Protein AF-A0A1I2NJA7-F1 (afdb_monomer_lite)

Organism: NCBI:txid1529

Secondary structure (DSSP, 8-state):
-EEEEETTEEEEE----SS---HHHHHHHHHHHGGG---EEEE--S-TTSS-----HHHHHHHHHHHHS------HHHHHHHHHHHHHHHHHHHHHHHHHHHHHHHHHHHHHHHHHHHHT--

Radius of gyration: 34.79 Å; chains: 1; bounding box: 50×64×88 Å

Foldseek 3Di:
DDWDDDPQKTWDFDDDDPDDDDPVRVVVCCVPPVVVTDTDIDRPDDDPPPPDPPPDVVVVVVVCCVVPVPPPPDPPVVVVVVVVVVVVVVVVVVVVVVVVVVVVVVVVVVVVVVVVVVVVDD

InterPro domains:
  IPR016787 Uncharacterised conserved protein UCP021328 [PF11208] (2-122)
  IPR016787 Uncharacterised conserved protein UCP021328 [PIRSF021328] (2-122)

Structure (mmCIF, N/CA/C/O backbone):
data_AF-A0A1I2NJA7-F1
#
_entry.id   AF-A0A1I2NJA7-F1
#
loop_
_atom_site.group_PDB
_atom_site.id
_atom_site.type_symbol
_atom_site.label_atom_id
_atom_site.label_alt_id
_atom_site.label_comp_id
_atom_site.label_asym_id
_atom_site.label_entity_id
_atom_site.label_seq_id
_atom_site.pdbx_PDB_ins_code
_atom_site.Cartn_x
_atom_site.Cartn_y
_atom_site.Cartn_z
_atom_site.occupancy
_atom_site.B_iso_or_equiv
_atom_site.auth_seq_id
_atom_site.auth_comp_id
_atom_site.auth_asym_id
_atom_site.auth_atom_id
_atom_site.pdbx_PDB_model_num
ATOM 1 N N . MET A 1 1 ? 17.391 22.016 -24.000 1.00 78.75 1 MET A N 1
ATOM 2 C CA . MET A 1 1 ? 18.113 20.743 -24.220 1.00 78.75 1 MET A CA 1
ATOM 3 C C . MET A 1 1 ? 19.081 20.989 -25.356 1.00 78.75 1 MET A C 1
ATOM 5 O O . MET A 1 1 ? 18.682 21.671 -26.289 1.00 78.75 1 MET A O 1
ATOM 9 N N . PHE A 1 2 ? 20.317 20.514 -25.250 1.00 84.44 2 PHE A N 1
ATOM 10 C CA . PHE A 1 2 ? 21.312 20.608 -26.319 1.00 84.44 2 PHE A CA 1
ATOM 11 C C . PHE A 1 2 ? 21.625 19.205 -26.823 1.00 84.44 2 PHE A C 1
ATOM 13 O O . PHE A 1 2 ? 21.781 18.287 -26.013 1.00 84.44 2 PHE A O 1
ATOM 20 N N . GLU A 1 3 ? 21.694 19.061 -28.140 1.00 83.00 3 GLU A N 1
ATOM 21 C CA . GLU A 1 3 ? 21.924 17.798 -28.836 1.00 83.00 3 GLU A CA 1
ATOM 22 C C . GLU A 1 3 ? 23.096 17.980 -29.793 1.00 83.00 3 GLU A C 1
ATOM 24 O O . GLU A 1 3 ? 23.184 18.995 -30.484 1.00 83.00 3 GLU A O 1
ATOM 29 N N . GLU A 1 4 ? 23.995 17.005 -29.817 1.00 82.88 4 GLU A N 1
ATOM 30 C CA . GLU A 1 4 ? 25.169 17.009 -30.680 1.00 82.88 4 GLU A CA 1
ATOM 31 C C . GLU A 1 4 ? 25.284 15.661 -31.402 1.00 82.88 4 GLU A C 1
ATOM 33 O O . GLU A 1 4 ? 25.125 14.582 -30.818 1.00 82.88 4 GLU A O 1
ATOM 38 N N . HIS A 1 5 ? 25.533 15.750 -32.709 1.00 81.88 5 HIS A N 1
ATOM 39 C CA . HIS A 1 5 ? 25.661 14.616 -33.614 1.00 81.88 5 HIS A CA 1
ATOM 40 C C . HIS A 1 5 ? 27.055 14.628 -34.235 1.00 81.88 5 HIS A C 1
ATOM 42 O O . HIS A 1 5 ? 27.322 15.400 -35.156 1.00 81.88 5 HIS A O 1
ATOM 48 N N . GLU A 1 6 ? 27.930 13.742 -33.766 1.00 76.38 6 GLU A N 1
ATOM 49 C CA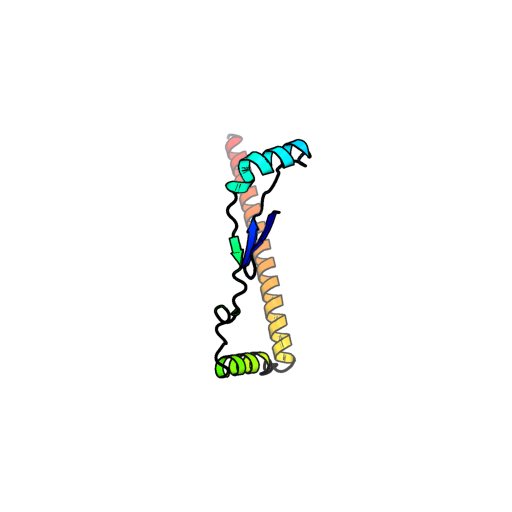 . GLU A 1 6 ? 29.272 13.579 -34.322 1.00 76.38 6 GLU A CA 1
ATOM 50 C C . GLU A 1 6 ? 29.378 12.197 -34.990 1.00 76.38 6 GLU A C 1
ATOM 52 O O . GLU A 1 6 ? 29.730 11.174 -34.401 1.00 76.38 6 GLU A O 1
ATOM 57 N N . GLY A 1 7 ? 28.979 12.125 -36.262 1.00 77.69 7 GLY A N 1
ATOM 58 C CA . GLY A 1 7 ? 28.975 10.872 -37.022 1.00 77.69 7 GLY A CA 1
ATOM 59 C C . GLY A 1 7 ? 27.990 9.829 -36.471 1.00 77.69 7 GLY A C 1
ATOM 60 O O . GLY A 1 7 ? 26.802 9.884 -36.776 1.00 77.69 7 GLY A O 1
ATOM 61 N N . LYS A 1 8 ? 28.490 8.836 -35.715 1.00 69.19 8 LYS A N 1
ATOM 62 C CA . LYS A 1 8 ? 27.693 7.742 -35.106 1.00 69.19 8 LYS A CA 1
ATOM 63 C C . LYS A 1 8 ? 27.446 7.919 -33.604 1.00 69.19 8 LYS A C 1
ATOM 65 O O . LYS A 1 8 ? 26.730 7.106 -33.018 1.00 69.19 8 LYS A O 1
ATOM 70 N N . SER A 1 9 ? 28.055 8.916 -32.967 1.00 72.75 9 SER A N 1
ATOM 71 C CA . SER A 1 9 ? 27.780 9.239 -31.569 1.00 72.75 9 SER A CA 1
ATOM 72 C C . SER A 1 9 ? 26.637 10.249 -31.494 1.00 72.75 9 SER A C 1
ATOM 74 O O . SER A 1 9 ? 26.564 11.207 -32.265 1.00 72.75 9 SER A O 1
ATOM 76 N N . TYR A 1 10 ? 25.720 10.005 -30.560 1.00 81.69 10 TYR A N 1
ATOM 77 C CA . TYR A 1 10 ? 24.675 10.951 -30.198 1.00 81.69 10 TYR A CA 1
ATOM 78 C C . TYR A 1 10 ? 24.873 11.341 -28.743 1.00 81.69 10 TYR A C 1
ATOM 80 O O . TYR A 1 10 ? 24.916 10.471 -27.865 1.00 81.69 10 TYR A O 1
ATOM 88 N N . SER A 1 11 ? 25.025 12.636 -28.490 1.00 83.94 11 SER A N 1
ATOM 89 C CA . SER A 1 11 ? 25.271 13.159 -27.155 1.00 83.94 11 SER A CA 1
ATOM 90 C C . SER A 1 11 ? 24.233 14.220 -26.795 1.00 83.94 11 SER A C 1
ATOM 92 O O . SER A 1 11 ? 23.771 14.998 -27.630 1.00 83.94 11 SER A O 1
ATOM 94 N N . VAL A 1 12 ? 23.803 14.203 -25.531 1.00 85.06 12 VAL A N 1
ATOM 95 C CA . VAL A 1 12 ? 22.755 15.101 -25.035 1.00 85.06 12 VAL A CA 1
ATOM 96 C C . VAL A 1 12 ? 23.216 15.774 -23.753 1.00 85.06 12 VAL A C 1
ATOM 98 O O . VAL A 1 12 ? 23.837 15.154 -22.886 1.00 85.06 12 VAL A O 1
ATOM 101 N N . SER A 1 13 ? 22.862 17.051 -23.613 1.00 85.19 13 SER A N 1
ATOM 102 C CA . SER A 1 13 ? 23.027 17.815 -22.382 1.00 85.19 13 SER A CA 1
ATOM 103 C C . SER A 1 13 ? 21.723 18.510 -21.985 1.00 85.19 13 SER A C 1
ATOM 105 O O . SER A 1 13 ? 21.112 19.261 -22.757 1.00 85.19 13 SER A O 1
ATOM 107 N N . LYS A 1 14 ? 21.272 18.255 -20.750 1.00 87.38 14 LYS A N 1
ATOM 108 C CA . LYS A 1 14 ? 20.096 18.913 -20.171 1.00 87.38 14 LYS A CA 1
ATOM 109 C C . LYS A 1 14 ? 20.516 20.146 -19.388 1.00 87.38 14 LYS A C 1
ATOM 111 O O . LYS A 1 14 ? 21.180 20.043 -18.363 1.00 87.38 14 LYS A O 1
ATOM 116 N N . VAL A 1 15 ? 20.022 21.294 -19.834 1.00 85.62 15 VAL A N 1
ATOM 117 C CA . VAL A 1 15 ? 20.111 22.569 -19.121 1.00 85.62 15 VAL A CA 1
ATOM 118 C C . VAL A 1 15 ? 18.696 22.993 -18.758 1.00 85.62 15 VAL A C 1
ATOM 120 O O . VAL A 1 15 ? 17.825 23.059 -19.626 1.00 85.62 15 VAL A O 1
ATOM 123 N N . THR A 1 16 ? 18.461 23.232 -17.472 1.00 86.75 16 THR A N 1
ATOM 124 C CA . THR A 1 16 ? 17.193 23.747 -16.950 1.00 86.75 16 THR A CA 1
ATOM 125 C C . THR A 1 16 ? 17.359 25.218 -16.604 1.00 86.75 16 THR A C 1
ATOM 127 O O . THR A 1 16 ? 18.128 25.547 -15.701 1.00 86.75 16 THR A O 1
ATOM 130 N N . PHE A 1 17 ? 16.631 26.083 -17.304 1.00 84.12 17 PHE A N 1
ATOM 131 C CA . PHE A 1 17 ? 16.444 27.472 -16.895 1.00 84.12 17 PHE A CA 1
ATOM 132 C C . PHE A 1 17 ? 15.326 27.521 -15.843 1.00 84.12 17 PHE A C 1
ATOM 134 O O . PHE A 1 17 ? 14.391 26.723 -15.905 1.00 84.12 17 PHE A O 1
ATOM 141 N N . GLY A 1 18 ? 15.481 28.361 -14.817 1.00 84.38 18 GLY A N 1
ATOM 142 C CA . GLY A 1 18 ? 14.543 28.421 -13.690 1.00 84.38 18 GLY A CA 1
ATOM 143 C C . GLY A 1 18 ? 13.222 29.096 -14.060 1.00 84.38 18 GLY A C 1
ATOM 144 O O . GLY A 1 18 ? 12.167 28.475 -13.980 1.00 84.38 18 GLY A O 1
ATOM 145 N N . ALA A 1 19 ? 13.294 30.362 -14.467 1.00 85.69 19 ALA A N 1
ATOM 146 C CA . ALA A 1 19 ? 12.195 31.075 -15.114 1.00 85.69 19 ALA A CA 1
ATOM 147 C C . ALA A 1 19 ? 12.302 30.923 -16.640 1.00 85.69 19 ALA A C 1
ATOM 149 O O . ALA A 1 19 ? 13.321 30.437 -17.137 1.00 85.69 19 ALA A O 1
ATOM 150 N N . GLU A 1 20 ? 11.263 31.332 -17.371 1.00 88.81 20 GLU A N 1
ATOM 151 C CA . GLU A 1 20 ? 11.314 31.419 -18.833 1.00 88.81 20 GLU A CA 1
ATOM 152 C C . GLU A 1 20 ? 12.463 32.362 -19.241 1.00 88.81 20 GLU A C 1
ATOM 154 O O . GLU A 1 20 ? 12.420 33.545 -18.891 1.00 88.81 20 GLU A O 1
ATOM 159 N N . PRO A 1 21 ? 13.529 31.841 -19.878 1.00 88.75 21 PRO A N 1
ATOM 160 C CA . PRO A 1 21 ? 14.708 32.635 -20.187 1.00 88.75 21 PRO A CA 1
ATOM 161 C C . PRO A 1 21 ? 14.416 33.586 -21.345 1.00 88.75 21 PRO A C 1
ATOM 163 O O . PRO A 1 21 ? 13.706 33.232 -22.287 1.00 88.75 21 PRO A O 1
ATOM 166 N N . LYS A 1 22 ? 15.010 34.777 -21.307 1.00 91.00 22 LYS A N 1
ATOM 167 C CA . LYS A 1 22 ? 15.002 35.691 -22.456 1.00 91.00 22 LYS A CA 1
ATOM 168 C C . LYS A 1 22 ? 16.016 35.247 -23.508 1.00 91.00 22 LYS A C 1
ATOM 170 O O . LYS A 1 22 ? 17.037 34.645 -23.178 1.00 91.00 22 LYS A O 1
ATOM 175 N N . ASP A 1 23 ? 15.793 35.639 -24.759 1.00 90.56 23 ASP A N 1
ATOM 176 C CA . ASP A 1 23 ? 16.703 35.328 -25.872 1.00 90.56 23 ASP A CA 1
ATOM 177 C C . ASP A 1 23 ? 18.143 35.809 -25.616 1.00 90.56 23 ASP A C 1
ATOM 179 O O . ASP A 1 23 ? 19.102 35.104 -25.928 1.00 90.56 23 ASP A O 1
ATOM 183 N N . GLU A 1 24 ? 18.305 36.969 -24.973 1.00 90.81 24 GLU A N 1
ATOM 184 C CA . GLU A 1 24 ? 19.612 37.512 -24.573 1.00 90.81 24 GLU A CA 1
ATOM 185 C C . GLU A 1 24 ? 20.342 36.599 -23.575 1.00 90.81 24 GLU A C 1
ATOM 187 O O . GLU A 1 24 ? 21.536 36.334 -23.721 1.00 90.81 24 GLU A O 1
ATOM 192 N N . GLU A 1 25 ? 19.616 36.060 -22.593 1.00 87.00 25 GLU A N 1
ATOM 193 C CA . GLU A 1 25 ? 20.167 35.163 -21.573 1.00 87.00 25 GLU A CA 1
ATOM 194 C C . GLU A 1 25 ? 20.566 33.813 -22.181 1.00 87.00 25 GLU A C 1
ATOM 196 O O . GLU A 1 25 ? 21.580 33.225 -21.797 1.00 87.00 25 GLU A O 1
ATOM 201 N N . ILE A 1 26 ? 19.796 33.327 -23.162 1.00 88.56 26 ILE A N 1
ATOM 202 C CA . ILE A 1 26 ? 20.134 32.126 -23.933 1.00 88.56 26 ILE A CA 1
ATOM 203 C C . ILE A 1 26 ? 21.407 32.372 -24.750 1.00 88.56 26 ILE A C 1
ATOM 205 O O . ILE A 1 26 ? 22.300 31.522 -24.769 1.00 88.56 26 ILE A O 1
ATOM 209 N N . TYR A 1 27 ? 21.521 33.531 -25.400 1.00 90.44 27 TYR A N 1
ATOM 210 C CA . TYR A 1 27 ? 22.676 33.870 -26.227 1.00 90.44 27 TYR A CA 1
ATOM 211 C C . TYR A 1 27 ? 23.965 33.985 -25.401 1.00 90.44 27 TYR A C 1
ATOM 213 O O . TYR A 1 27 ? 24.977 33.361 -25.732 1.00 90.44 27 TYR A O 1
ATOM 221 N N . GLU A 1 28 ? 23.921 34.698 -24.272 1.00 90.19 28 GLU A N 1
ATOM 222 C CA . GLU A 1 28 ? 25.055 34.791 -23.347 1.00 90.19 28 GLU A CA 1
ATOM 223 C C . GLU A 1 28 ? 25.436 33.414 -22.785 1.00 90.19 28 GLU A C 1
ATOM 225 O O . GLU A 1 28 ? 26.620 33.067 -22.683 1.00 90.19 28 GLU A O 1
ATOM 230 N N . PHE A 1 29 ? 24.437 32.590 -22.461 1.00 89.44 29 PHE A N 1
ATOM 231 C CA . PHE A 1 29 ? 24.651 31.224 -22.004 1.00 89.44 29 PHE A CA 1
ATOM 232 C C . PHE A 1 29 ? 25.402 30.385 -23.046 1.00 89.44 29 PHE A C 1
ATOM 234 O O . PHE A 1 29 ? 26.354 29.681 -22.694 1.00 89.44 29 PHE A O 1
ATOM 241 N N . ILE A 1 30 ? 25.018 30.476 -24.322 1.00 89.62 30 ILE A N 1
ATOM 242 C CA . ILE A 1 30 ? 25.693 29.757 -25.407 1.00 89.62 30 ILE A CA 1
ATOM 243 C C . ILE A 1 30 ? 27.148 30.231 -25.530 1.00 89.62 30 ILE A C 1
ATOM 245 O O . ILE A 1 30 ? 28.061 29.409 -25.523 1.00 89.62 30 ILE A O 1
ATOM 249 N N . LEU A 1 31 ? 27.405 31.540 -25.545 1.00 89.38 31 LEU A N 1
ATOM 250 C CA . LEU A 1 31 ? 28.767 32.065 -25.705 1.00 89.38 31 LEU A CA 1
ATOM 251 C C . LEU A 1 31 ? 29.708 31.697 -24.548 1.00 89.38 31 LEU A C 1
ATOM 253 O O . LEU A 1 31 ? 30.887 31.416 -24.761 1.00 89.38 31 LEU A O 1
ATOM 257 N N . THR A 1 32 ? 29.205 31.705 -23.313 1.00 89.19 32 THR A N 1
ATOM 258 C CA . THR A 1 32 ? 30.056 31.610 -22.113 1.00 89.19 32 THR A CA 1
ATOM 259 C C . THR A 1 32 ? 30.127 30.208 -21.510 1.00 89.19 32 THR A C 1
ATOM 261 O O . THR A 1 32 ? 31.140 29.839 -20.900 1.00 89.19 32 THR A O 1
ATOM 264 N N . LYS A 1 33 ? 29.049 29.422 -21.630 1.00 86.56 33 LYS A N 1
ATOM 265 C CA . LYS A 1 33 ? 28.868 28.162 -20.892 1.00 86.56 33 LYS A CA 1
ATOM 266 C C . LYS A 1 33 ? 28.719 26.937 -21.785 1.00 86.56 33 LYS A C 1
ATOM 268 O O . LYS A 1 33 ? 28.936 25.842 -21.271 1.00 86.56 33 LYS A O 1
ATOM 273 N N . TYR A 1 34 ? 28.440 27.088 -23.081 1.00 85.81 34 TYR A N 1
ATOM 274 C CA . TYR A 1 34 ? 28.266 25.952 -23.996 1.00 85.81 34 TYR A CA 1
ATOM 275 C C . TYR A 1 34 ? 29.471 25.001 -23.993 1.00 85.81 34 TYR A C 1
ATOM 277 O O . TYR A 1 34 ? 29.315 23.811 -23.743 1.00 85.81 34 TYR A O 1
ATOM 285 N N . ASN A 1 35 ? 30.688 25.539 -24.109 1.00 83.25 35 ASN A N 1
ATOM 286 C CA . ASN A 1 35 ? 31.933 24.753 -24.111 1.00 83.25 35 ASN A CA 1
ATOM 287 C C . ASN A 1 35 ? 32.226 24.031 -22.780 1.00 83.25 35 ASN A C 1
ATOM 289 O O . ASN A 1 35 ? 33.128 23.202 -22.707 1.00 83.25 35 ASN A O 1
ATOM 293 N N . LYS A 1 36 ? 31.503 24.368 -21.702 1.00 85.75 36 LYS A N 1
ATOM 294 C CA . LYS A 1 36 ? 31.633 23.742 -20.376 1.00 85.75 36 LYS A CA 1
ATOM 295 C C . LYS A 1 36 ? 30.552 22.689 -20.122 1.00 85.75 36 LYS A C 1
ATOM 297 O O . LYS A 1 36 ? 30.551 22.069 -19.055 1.00 85.75 36 LYS A O 1
ATOM 302 N N . LEU A 1 37 ? 29.610 22.510 -21.049 1.00 85.50 37 LEU A N 1
ATOM 303 C CA . LEU A 1 37 ? 28.552 21.521 -20.912 1.00 85.50 37 LEU A CA 1
ATOM 304 C C . LEU A 1 37 ? 29.136 20.114 -20.988 1.00 85.50 37 LEU A C 1
ATOM 306 O O . LEU A 1 37 ? 29.916 19.777 -21.872 1.00 85.50 37 LEU A O 1
ATOM 310 N N . LYS A 1 38 ? 28.726 19.274 -20.037 1.00 82.31 38 LYS A N 1
ATOM 311 C CA . LYS A 1 38 ? 29.042 17.849 -20.063 1.00 82.31 38 LYS A CA 1
ATOM 312 C C . LYS A 1 38 ? 27.993 17.147 -20.906 1.00 82.31 38 LYS A C 1
ATOM 314 O O . LYS A 1 38 ? 26.856 16.990 -20.464 1.00 82.31 38 LYS A O 1
ATOM 319 N N . PHE A 1 39 ? 28.381 16.750 -22.107 1.00 82.62 39 PHE A N 1
ATOM 320 C CA . PHE A 1 39 ? 27.548 15.933 -22.970 1.00 82.62 39 PHE A CA 1
ATOM 321 C C . PHE A 1 39 ? 27.655 14.473 -22.548 1.00 82.62 39 PHE A C 1
ATOM 323 O O . PHE A 1 39 ? 28.748 13.925 -22.395 1.00 82.62 39 PHE A O 1
ATOM 330 N N . VAL A 1 40 ? 26.504 13.848 -22.315 1.00 78.12 40 VAL A N 1
ATOM 331 C CA . VAL A 1 40 ? 26.431 12.416 -22.035 1.00 78.12 40 VAL A CA 1
ATOM 332 C C . VAL A 1 40 ? 26.077 11.731 -23.346 1.00 78.12 40 VAL A C 1
ATOM 334 O O . VAL A 1 40 ? 24.977 11.900 -23.869 1.00 78.12 40 VAL A O 1
ATOM 337 N N . GLY A 1 41 ? 27.047 11.006 -23.899 1.00 71.44 41 GLY A N 1
ATOM 338 C CA . GLY A 1 41 ? 26.876 10.226 -25.117 1.00 71.44 41 GLY A CA 1
ATOM 339 C C . GLY A 1 41 ? 26.126 8.927 -24.851 1.00 71.44 41 GLY A C 1
ATOM 340 O O . GLY A 1 41 ? 26.521 8.150 -23.982 1.00 71.44 41 GLY A O 1
ATOM 341 N N . ALA A 1 42 ? 25.092 8.652 -25.641 1.00 59.22 42 ALA A N 1
ATOM 342 C CA . ALA A 1 42 ? 24.705 7.281 -25.921 1.00 59.22 42 ALA A CA 1
ATOM 343 C C . ALA A 1 42 ? 25.544 6.846 -27.124 1.00 59.22 42 ALA A C 1
ATOM 345 O O . ALA A 1 42 ? 25.286 7.254 -28.258 1.00 59.22 42 ALA A O 1
ATOM 346 N N . ILE A 1 43 ? 26.582 6.041 -26.886 1.00 55.91 43 ILE A N 1
ATOM 347 C CA . ILE A 1 43 ? 27.206 5.300 -27.981 1.00 55.91 43 ILE A CA 1
ATOM 348 C C . ILE A 1 43 ? 26.067 4.472 -28.583 1.00 55.91 43 ILE A C 1
ATOM 350 O O . ILE A 1 43 ? 25.517 3.597 -27.913 1.00 55.91 43 ILE A O 1
ATOM 354 N N . MET A 1 44 ? 25.678 4.757 -29.827 1.00 53.09 44 MET A N 1
ATOM 355 C CA . MET A 1 44 ? 24.808 3.876 -30.608 1.00 53.09 44 MET A CA 1
ATOM 356 C C . MET A 1 44 ? 25.597 2.624 -31.026 1.00 53.09 44 MET A C 1
ATOM 358 O O . MET A 1 44 ? 25.639 2.243 -32.192 1.00 53.09 44 MET A O 1
ATOM 362 N N . GLU A 1 45 ? 26.249 1.966 -30.072 1.00 44.94 45 GLU A N 1
ATOM 363 C CA . GLU A 1 45 ? 26.702 0.601 -30.235 1.00 44.94 45 GLU A CA 1
ATOM 364 C C . GLU A 1 45 ? 25.584 -0.285 -29.718 1.00 44.94 45 GLU A C 1
ATOM 366 O O . GLU A 1 45 ? 25.235 -0.314 -28.539 1.00 44.94 45 GLU A O 1
ATOM 371 N N . LYS A 1 46 ? 24.961 -0.950 -30.693 1.00 50.78 46 LYS A N 1
ATOM 372 C CA . LYS A 1 46 ? 24.240 -2.207 -30.545 1.00 50.78 46 LYS A CA 1
ATOM 373 C C . LYS A 1 46 ? 24.689 -2.937 -29.282 1.00 50.78 46 LYS A C 1
ATOM 375 O O . LYS A 1 46 ? 25.808 -3.420 -29.262 1.00 50.78 46 LYS A O 1
ATOM 380 N N . GLU A 1 47 ? 23.796 -3.036 -28.299 1.00 46.00 47 GLU A N 1
ATOM 381 C CA . GLU A 1 47 ? 23.595 -4.190 -27.412 1.00 46.00 47 GLU A CA 1
ATOM 382 C C . GLU A 1 47 ? 22.868 -3.772 -26.124 1.00 46.00 47 GLU A C 1
ATOM 384 O O . GLU A 1 47 ? 23.397 -3.795 -25.016 1.00 46.00 47 GLU A O 1
ATOM 389 N N . ASN A 1 48 ? 21.553 -3.561 -26.237 1.00 43.34 48 ASN A N 1
ATOM 390 C CA . ASN A 1 48 ? 20.626 -3.829 -25.127 1.00 43.34 48 ASN A CA 1
ATOM 391 C C . ASN A 1 48 ? 20.556 -5.349 -24.806 1.00 43.34 48 ASN A C 1
ATOM 393 O O . ASN A 1 48 ? 19.488 -5.896 -24.541 1.00 43.34 48 ASN A O 1
ATOM 397 N N . SER A 1 49 ? 21.682 -6.068 -24.865 1.00 48.69 49 SER A N 1
ATOM 398 C CA . SER A 1 49 ? 21.799 -7.489 -24.517 1.00 48.69 49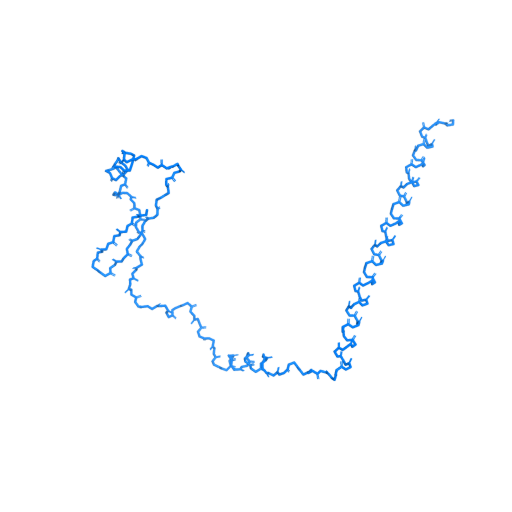 SER A CA 1
ATOM 399 C C . SER A 1 49 ? 22.294 -7.695 -23.078 1.00 48.69 49 SER A C 1
ATOM 401 O O . SER A 1 49 ? 22.108 -8.780 -22.530 1.00 48.69 49 SER A O 1
ATOM 403 N N . TYR A 1 50 ? 22.841 -6.663 -22.421 1.00 47.41 50 TYR A N 1
ATOM 404 C CA . TYR A 1 50 ? 23.483 -6.815 -21.107 1.00 47.41 50 TYR A CA 1
ATOM 405 C C . TYR A 1 50 ? 22.586 -6.579 -19.883 1.00 47.41 50 TYR A C 1
ATOM 407 O O . TYR A 1 50 ? 23.027 -6.835 -18.765 1.00 47.41 50 TYR A O 1
ATOM 415 N N . LEU A 1 51 ? 21.325 -6.155 -20.043 1.00 49.16 51 LEU A N 1
ATOM 416 C CA . LEU A 1 51 ? 20.446 -5.863 -18.891 1.00 49.16 51 LEU A CA 1
ATOM 417 C C . LEU A 1 51 ? 19.201 -6.742 -18.762 1.00 49.16 51 LEU A C 1
ATOM 419 O O . LEU A 1 51 ? 18.465 -6.621 -17.785 1.00 49.16 51 LEU A O 1
ATOM 423 N N . ILE A 1 52 ? 19.002 -7.709 -19.656 1.00 51.94 52 ILE A N 1
ATOM 424 C CA . ILE A 1 52 ? 18.007 -8.759 -19.439 1.00 51.94 52 ILE A CA 1
ATOM 425 C C . ILE A 1 52 ? 18.768 -10.070 -19.351 1.00 51.94 52 ILE A C 1
ATOM 427 O O . ILE A 1 52 ? 19.012 -10.730 -20.360 1.00 51.94 52 ILE A O 1
ATOM 431 N N . LYS A 1 53 ? 19.135 -10.478 -18.128 1.00 58.78 53 LYS A N 1
ATOM 432 C CA . LYS A 1 53 ? 19.428 -11.892 -17.860 1.00 58.78 53 LYS A CA 1
ATOM 433 C C . LYS A 1 53 ? 18.223 -12.681 -18.368 1.00 58.78 53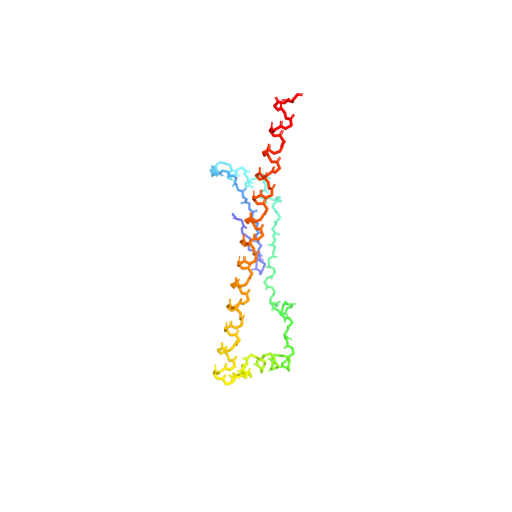 LYS A C 1
ATOM 435 O O . LYS A 1 53 ? 17.194 -12.711 -17.695 1.00 58.78 53 LYS A O 1
ATOM 440 N N . LYS A 1 54 ? 18.326 -13.276 -19.562 1.00 62.34 54 LYS A N 1
ATOM 441 C CA . LYS A 1 54 ? 17.304 -14.183 -20.089 1.00 62.34 54 LYS A CA 1
ATOM 442 C C . LYS A 1 54 ? 17.089 -15.244 -19.019 1.00 62.34 54 LYS A C 1
ATOM 444 O O . LYS A 1 54 ? 18.007 -16.003 -18.703 1.00 62.34 54 LYS A O 1
ATOM 449 N N . GLU A 1 55 ? 15.911 -15.246 -18.396 1.00 66.38 55 GLU A N 1
ATOM 450 C CA . GLU A 1 55 ? 15.584 -16.284 -17.429 1.00 66.38 55 GLU A CA 1
ATOM 451 C C . GLU A 1 55 ? 15.734 -17.638 -18.123 1.00 66.38 55 GLU A C 1
ATOM 453 O O . GLU A 1 55 ? 15.304 -17.806 -19.265 1.00 66.38 55 GLU A O 1
ATOM 458 N N . ASN A 1 56 ? 16.369 -18.601 -17.444 1.00 83.19 56 ASN A N 1
ATOM 459 C CA . ASN A 1 56 ? 16.551 -19.941 -17.991 1.00 83.19 56 ASN A CA 1
ATOM 460 C C . ASN A 1 56 ? 15.189 -20.451 -18.508 1.00 83.19 56 ASN A C 1
ATOM 462 O O . ASN A 1 56 ? 14.211 -20.380 -17.757 1.00 83.19 56 ASN A O 1
ATOM 466 N N . PRO A 1 57 ? 15.098 -20.976 -19.741 1.00 82.62 57 PRO A N 1
ATOM 467 C CA . PRO A 1 57 ? 13.829 -21.393 -20.337 1.00 82.62 57 PRO A CA 1
ATOM 468 C C . PRO A 1 57 ? 13.060 -22.392 -19.460 1.00 82.62 57 PRO A C 1
ATOM 470 O O . PRO A 1 57 ? 11.836 -22.337 -19.391 1.00 82.62 57 PRO A O 1
ATOM 473 N N . LYS A 1 58 ? 13.755 -23.226 -18.673 1.00 85.69 58 LYS A N 1
ATOM 474 C CA . LYS A 1 58 ? 13.143 -24.118 -17.673 1.00 85.69 58 LYS A CA 1
ATOM 475 C C . LYS A 1 58 ? 12.493 -23.350 -16.520 1.00 85.69 58 LYS A C 1
ATOM 477 O O . LYS A 1 58 ? 11.468 -23.768 -15.987 1.00 85.69 58 LYS A O 1
ATOM 482 N N . ARG A 1 59 ? 13.089 -22.232 -16.103 1.00 82.56 59 ARG A N 1
ATOM 483 C CA . ARG A 1 59 ? 12.559 -21.340 -15.063 1.00 82.56 59 ARG A CA 1
ATOM 484 C C . ARG A 1 59 ? 11.344 -20.571 -15.577 1.00 82.56 59 ARG A C 1
ATOM 486 O O . ARG A 1 59 ? 10.341 -20.522 -14.872 1.00 82.56 59 ARG A O 1
ATOM 493 N N . LEU A 1 60 ? 11.401 -20.095 -16.822 1.00 83.62 60 LEU A N 1
ATOM 494 C CA . LEU A 1 60 ? 10.268 -19.470 -17.502 1.00 83.62 60 LEU A CA 1
ATOM 495 C C . LEU A 1 60 ? 9.102 -20.458 -17.664 1.00 83.62 60 LEU A C 1
ATOM 497 O O . LEU A 1 60 ? 7.990 -20.154 -17.255 1.00 83.62 60 LEU A O 1
ATOM 501 N N . GLN A 1 61 ? 9.359 -21.684 -18.132 1.00 83.69 61 GLN A N 1
ATOM 502 C CA . GLN A 1 61 ? 8.341 -22.740 -18.224 1.00 83.69 61 GLN A CA 1
ATOM 503 C C . GLN A 1 61 ? 7.754 -23.121 -16.860 1.00 83.69 61 GLN A C 1
ATOM 505 O O . GLN A 1 61 ? 6.556 -23.357 -16.758 1.00 83.69 61 GLN A O 1
ATOM 510 N N . ARG A 1 62 ? 8.562 -23.161 -15.791 1.00 82.44 62 ARG A N 1
ATOM 511 C CA . ARG A 1 62 ? 8.061 -23.368 -14.420 1.00 82.44 62 ARG A CA 1
ATOM 512 C C . ARG A 1 62 ? 7.177 -22.216 -13.951 1.00 82.44 62 ARG A C 1
ATOM 514 O O . ARG A 1 62 ? 6.201 -22.474 -13.258 1.00 82.44 62 ARG A O 1
ATOM 521 N N . LYS A 1 63 ? 7.518 -20.974 -14.302 1.00 82.12 63 LYS A N 1
ATOM 522 C CA . LYS A 1 63 ? 6.732 -19.783 -13.963 1.00 82.12 63 LYS A CA 1
ATOM 523 C C . LYS A 1 63 ? 5.402 -19.781 -14.712 1.00 82.12 63 LYS A C 1
ATOM 525 O O . LYS A 1 63 ? 4.373 -19.708 -14.054 1.00 82.12 63 LYS A O 1
ATOM 530 N N . ILE A 1 64 ? 5.437 -20.016 -16.025 1.00 81.06 64 ILE A N 1
ATOM 531 C CA . ILE A 1 64 ? 4.246 -20.213 -16.858 1.00 81.06 64 ILE A CA 1
ATOM 532 C C . ILE A 1 64 ? 3.409 -21.340 -16.266 1.00 81.06 64 ILE A C 1
ATOM 534 O O . ILE A 1 64 ? 2.276 -21.097 -15.909 1.00 81.06 64 ILE A O 1
ATOM 538 N N . LYS A 1 65 ? 3.973 -22.527 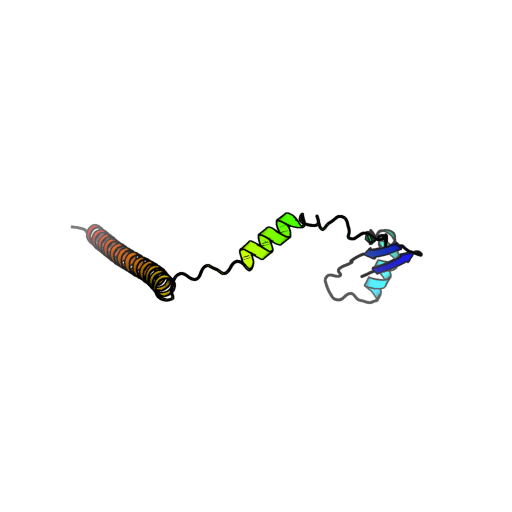-16.013 1.00 78.38 65 LYS A N 1
ATOM 539 C CA . LYS A 1 65 ? 3.243 -23.640 -15.388 1.00 78.38 65 LYS A CA 1
ATOM 540 C C . LYS A 1 65 ? 2.746 -23.321 -13.979 1.00 78.38 65 LYS A C 1
ATOM 542 O O . LYS A 1 65 ? 1.798 -23.942 -13.554 1.00 78.38 65 LYS A O 1
ATOM 547 N N . ARG A 1 66 ? 3.345 -22.409 -13.216 1.00 75.50 66 ARG A N 1
ATOM 548 C CA . ARG A 1 66 ? 2.814 -21.985 -11.907 1.00 75.50 66 ARG A CA 1
ATOM 549 C C . ARG A 1 66 ? 1.633 -21.025 -12.059 1.00 75.50 66 ARG A C 1
ATOM 551 O O . ARG A 1 66 ? 0.757 -21.026 -11.207 1.00 75.50 66 ARG A O 1
ATOM 558 N N . GLU A 1 67 ? 1.653 -20.206 -13.102 1.00 71.44 67 GLU A N 1
ATOM 559 C CA . GLU A 1 67 ? 0.607 -19.234 -13.430 1.00 71.44 67 GLU A CA 1
ATOM 560 C C . GLU A 1 67 ? -0.562 -19.885 -14.194 1.00 71.44 67 GLU A C 1
ATOM 562 O O . GLU A 1 67 ? -1.708 -19.513 -13.975 1.00 71.44 67 GLU A O 1
ATOM 567 N N . THR A 1 68 ? -0.283 -20.881 -15.044 1.00 65.50 68 THR A N 1
ATOM 568 C CA . THR A 1 68 ? -1.246 -21.603 -15.894 1.00 65.50 68 THR A CA 1
ATOM 569 C C . THR A 1 68 ? -1.647 -22.967 -15.365 1.00 65.50 68 THR A C 1
ATOM 571 O O . THR A 1 68 ? -2.671 -23.488 -15.801 1.00 65.50 68 THR A O 1
ATOM 574 N N . LYS A 1 69 ? -0.889 -23.569 -14.431 1.00 65.06 69 LYS A N 1
ATOM 575 C CA . LYS A 1 69 ? -1.481 -24.574 -13.548 1.00 65.06 69 LYS A CA 1
ATOM 576 C C . LYS A 1 69 ? -2.520 -23.781 -12.809 1.00 65.06 69 LYS A C 1
ATOM 578 O O . LYS A 1 69 ? -2.173 -22.975 -11.946 1.00 65.06 69 LYS A O 1
ATOM 583 N N . GLU A 1 70 ? -3.745 -23.974 -13.275 1.00 56.44 70 GLU A N 1
ATOM 584 C CA . GLU A 1 70 ? -4.978 -23.591 -12.638 1.00 56.44 70 GLU A CA 1
ATOM 585 C C . GLU A 1 70 ? -4.674 -23.437 -11.156 1.00 56.44 70 GLU A C 1
ATOM 587 O O . GLU A 1 70 ? -4.131 -24.360 -10.525 1.00 56.44 70 GLU A O 1
ATOM 592 N N . GLN A 1 71 ? -4.976 -22.260 -10.595 1.00 55.97 71 GLN A N 1
ATOM 593 C CA . GLN A 1 71 ? -5.435 -22.253 -9.215 1.00 55.97 71 GLN A CA 1
ATOM 594 C C . GLN A 1 71 ? -6.336 -23.472 -9.149 1.00 55.97 71 GLN A C 1
ATOM 596 O O . GLN A 1 71 ? -7.339 -23.490 -9.854 1.00 55.97 71 GLN A O 1
ATOM 601 N N . GLY A 1 72 ? -5.881 -24.546 -8.502 1.00 53.38 72 GLY A N 1
ATOM 602 C CA . GLY A 1 72 ? -6.679 -25.744 -8.372 1.00 53.38 72 GLY A CA 1
ATOM 603 C C . GLY A 1 72 ? -7.856 -25.239 -7.583 1.00 53.38 72 GLY A C 1
ATOM 604 O O . GLY A 1 72 ? -7.717 -25.005 -6.382 1.00 53.38 72 GLY A O 1
ATOM 605 N N . ILE A 1 73 ? -8.920 -24.876 -8.298 1.00 55.62 73 ILE A N 1
ATOM 606 C CA . ILE A 1 73 ? -10.110 -24.285 -7.741 1.00 55.62 73 ILE A CA 1
ATOM 607 C C . ILE A 1 73 ? -10.603 -25.430 -6.889 1.00 55.62 73 ILE A C 1
ATOM 609 O O . ILE A 1 73 ? -11.145 -26.417 -7.386 1.00 55.62 73 ILE A O 1
ATOM 613 N N . GLY A 1 74 ? -10.331 -25.331 -5.590 1.00 62.62 74 GLY A N 1
ATOM 614 C CA . GLY A 1 74 ? -11.114 -26.049 -4.617 1.00 62.62 74 GLY A CA 1
ATOM 615 C C . GLY A 1 74 ? -12.568 -25.913 -5.038 1.00 62.62 74 GLY A C 1
ATOM 616 O O . GLY A 1 74 ? -12.946 -24.854 -5.547 1.00 62.62 74 GLY A O 1
ATOM 617 N N . THR A 1 75 ? -13.351 -26.986 -4.907 1.00 76.62 75 THR A N 1
ATOM 618 C CA . THR A 1 75 ? -14.779 -27.000 -5.270 1.00 76.62 75 THR A CA 1
ATOM 619 C C . THR A 1 75 ? -15.423 -25.659 -4.916 1.00 76.62 75 THR A C 1
ATOM 621 O O . THR A 1 75 ? -15.036 -25.062 -3.918 1.00 76.62 75 THR A O 1
ATOM 624 N N . LYS A 1 76 ? -16.386 -25.141 -5.693 1.00 76.88 76 LYS A N 1
ATOM 625 C CA . LYS A 1 76 ? -16.990 -23.804 -5.451 1.00 76.88 76 LYS A CA 1
ATOM 626 C C . LYS A 1 76 ? -17.292 -23.527 -3.960 1.00 76.88 76 LYS A C 1
ATOM 628 O O . LYS A 1 76 ? -17.112 -22.410 -3.488 1.00 76.88 76 LYS A O 1
ATOM 633 N N . ALA A 1 77 ? -17.639 -24.577 -3.211 1.00 74.38 77 ALA A N 1
ATOM 634 C CA . ALA A 1 77 ? -17.728 -24.605 -1.753 1.00 74.38 77 ALA A CA 1
ATOM 635 C C . ALA A 1 77 ? -16.450 -24.168 -0.993 1.00 74.38 77 ALA A C 1
ATOM 637 O O . ALA A 1 77 ? -16.536 -23.334 -0.102 1.00 74.38 77 ALA A O 1
ATOM 638 N N . GLN A 1 78 ? -15.262 -24.684 -1.317 1.00 79.62 78 GLN A N 1
ATOM 639 C CA . GLN A 1 78 ? -13.986 -24.299 -0.694 1.00 79.62 78 GLN A CA 1
ATOM 640 C C . GLN A 1 78 ? -13.627 -22.827 -0.935 1.00 79.62 78 GLN A C 1
ATOM 642 O O . GLN A 1 78 ? -13.110 -22.171 -0.030 1.00 79.62 78 GLN A O 1
ATOM 647 N N . VAL A 1 79 ? -13.927 -22.288 -2.123 1.00 82.75 79 VAL A N 1
ATOM 648 C CA . VAL A 1 79 ? -13.738 -20.854 -2.407 1.00 82.75 79 VAL A CA 1
ATOM 649 C C . VAL A 1 79 ? -14.696 -20.015 -1.560 1.00 82.75 79 VAL A C 1
ATOM 651 O O . VAL A 1 79 ? -14.245 -19.099 -0.874 1.00 82.75 79 VAL A O 1
ATOM 654 N N . ALA A 1 80 ? -15.980 -20.385 -1.521 1.00 84.81 80 ALA A N 1
ATOM 655 C CA . ALA A 1 80 ? -16.988 -19.696 -0.716 1.00 84.81 80 ALA A CA 1
ATOM 656 C C . ALA A 1 80 ? -16.659 -19.720 0.791 1.00 84.81 80 ALA A C 1
ATOM 658 O O . ALA A 1 80 ? -16.767 -18.700 1.468 1.00 84.81 80 ALA A O 1
ATOM 659 N N . LEU A 1 81 ? -16.179 -20.853 1.319 1.00 89.69 81 LEU A N 1
ATOM 660 C CA . LEU A 1 81 ? -15.753 -20.967 2.720 1.00 89.69 81 LEU A CA 1
ATOM 661 C C . LEU A 1 81 ? -14.553 -20.066 3.036 1.00 89.69 81 LEU A C 1
ATOM 663 O O . LEU A 1 81 ? -14.494 -19.463 4.110 1.00 89.69 81 LEU A O 1
ATOM 667 N N . LYS A 1 82 ? -13.597 -19.949 2.108 1.00 88.12 82 LYS A N 1
ATOM 668 C CA . LYS A 1 82 ? -12.437 -19.067 2.277 1.00 88.12 82 LYS A CA 1
ATOM 669 C C . LYS A 1 82 ? -12.850 -17.596 2.287 1.00 88.12 82 LYS A C 1
ATOM 671 O O . LYS A 1 82 ? -12.375 -16.839 3.129 1.00 88.12 82 LYS A O 1
ATOM 676 N N . GLU A 1 83 ? -13.744 -17.205 1.387 1.00 90.56 83 GLU A N 1
ATOM 677 C CA . GLU A 1 83 ? -14.292 -15.849 1.339 1.00 90.56 83 GLU A CA 1
ATOM 678 C C . GLU A 1 83 ? -15.070 -15.513 2.620 1.00 90.56 83 GLU A C 1
ATOM 680 O O . GLU A 1 83 ? -14.828 -14.478 3.245 1.00 90.56 83 GLU A O 1
ATOM 685 N N . GLN A 1 84 ? -15.918 -16.433 3.092 1.00 93.06 84 GLN A N 1
ATOM 686 C CA . GLN A 1 84 ? -16.626 -16.293 4.365 1.00 93.06 84 GLN A CA 1
ATOM 687 C C . GLN A 1 84 ? -15.654 -16.128 5.544 1.00 93.06 84 GLN A C 1
ATOM 689 O O . GLN A 1 84 ? -15.872 -15.289 6.421 1.00 93.06 84 GLN A O 1
ATOM 694 N N . TYR A 1 85 ? -14.570 -16.906 5.575 1.00 94.75 85 TYR A N 1
ATOM 695 C CA . TYR A 1 85 ? -13.559 -16.811 6.625 1.00 94.75 85 TYR A CA 1
ATOM 696 C C . TYR A 1 85 ? -12.864 -15.442 6.644 1.00 94.75 85 TYR A C 1
ATOM 698 O O . TYR A 1 85 ? -12.744 -14.835 7.713 1.00 94.75 85 TYR A O 1
ATOM 706 N N . GLU A 1 86 ? -12.436 -14.930 5.486 1.00 94.88 86 GLU A N 1
ATOM 707 C CA . GLU A 1 86 ? -11.785 -13.615 5.397 1.00 94.88 86 GLU A CA 1
ATOM 708 C C . GLU A 1 86 ? -12.743 -12.479 5.789 1.00 94.88 86 GLU A C 1
ATOM 710 O O . GLU A 1 86 ? -12.363 -11.601 6.569 1.00 94.88 86 GLU A O 1
ATOM 715 N N . ASN A 1 87 ? -14.009 -12.542 5.365 1.00 95.75 87 ASN A N 1
ATOM 716 C CA . ASN A 1 87 ? -15.032 -11.574 5.769 1.00 95.75 87 ASN A CA 1
ATOM 717 C C . ASN A 1 87 ? -15.251 -11.587 7.291 1.00 95.75 87 ASN A C 1
ATOM 719 O O . ASN A 1 87 ? -15.155 -10.550 7.950 1.00 95.75 87 ASN A O 1
ATOM 723 N N . ASN A 1 88 ? -15.424 -12.769 7.888 1.00 96.56 88 ASN A N 1
ATOM 724 C CA . ASN A 1 88 ? -15.596 -12.911 9.337 1.00 96.56 88 ASN A CA 1
ATOM 725 C C . ASN A 1 88 ? -14.382 -12.407 10.129 1.00 96.56 88 ASN A C 1
ATOM 727 O O . ASN A 1 88 ? -14.518 -11.837 11.214 1.00 96.56 88 ASN A O 1
ATOM 731 N N . LYS A 1 89 ? -13.173 -12.613 9.604 1.00 97.00 89 LYS A N 1
ATOM 732 C CA . LYS A 1 89 ? -11.930 -12.129 10.213 1.00 97.00 89 LYS A CA 1
ATOM 733 C C . LYS A 1 89 ? -11.865 -10.603 10.223 1.00 97.00 89 LYS A C 1
ATOM 735 O O . LYS A 1 89 ? -11.417 -10.029 11.219 1.00 97.00 89 LYS A O 1
ATOM 740 N N . LEU A 1 90 ? -12.306 -9.945 9.152 1.00 95.75 90 LEU A N 1
ATOM 741 C CA . LEU A 1 90 ? -12.380 -8.484 9.086 1.00 95.75 90 LEU A CA 1
ATOM 742 C C . LEU A 1 90 ? -13.421 -7.931 10.063 1.00 95.75 90 LEU A C 1
ATOM 744 O O . LEU A 1 90 ? -13.099 -7.022 10.830 1.00 95.75 90 LEU A O 1
ATOM 748 N N . GLU A 1 91 ? -14.615 -8.518 10.107 1.00 96.19 91 GLU A N 1
ATOM 749 C CA . GLU A 1 91 ? -15.680 -8.086 11.019 1.00 96.19 91 GLU A CA 1
ATOM 750 C C . GLU A 1 91 ? -15.277 -8.244 12.491 1.00 96.19 91 GLU A C 1
ATOM 752 O O . GLU A 1 91 ? -15.406 -7.306 13.281 1.00 96.19 91 GLU A O 1
ATOM 757 N N . LYS A 1 92 ? -14.646 -9.368 12.858 1.00 96.88 92 LYS A N 1
ATOM 758 C CA . LYS A 1 92 ? -14.090 -9.558 14.211 1.00 96.88 92 LYS A CA 1
ATOM 759 C C . LYS A 1 92 ? -13.062 -8.488 14.577 1.00 96.88 92 LYS A C 1
ATOM 761 O O . LYS A 1 92 ? -13.068 -7.985 15.702 1.00 96.88 92 LYS A O 1
ATOM 766 N N . LYS A 1 93 ? -12.174 -8.115 13.648 1.00 96.69 93 LYS A N 1
ATOM 767 C CA . LYS A 1 93 ? -11.186 -7.046 13.876 1.00 96.69 93 LYS A CA 1
ATOM 768 C C . LYS A 1 93 ? -11.851 -5.684 14.075 1.00 96.69 93 LYS A C 1
ATOM 770 O O . LYS A 1 93 ? -11.444 -4.948 14.971 1.00 96.69 93 LYS A O 1
ATOM 775 N N . LYS A 1 94 ? -12.870 -5.349 13.278 1.00 96.75 94 LYS A N 1
ATOM 776 C CA . LYS A 1 94 ? -13.633 -4.100 13.443 1.00 96.75 94 LYS A CA 1
ATOM 777 C C . LYS A 1 94 ? -14.323 -4.055 14.804 1.00 96.75 94 LYS A C 1
ATOM 779 O O . LYS A 1 94 ? -14.145 -3.086 15.537 1.00 96.75 94 LYS A O 1
ATOM 784 N N . HIS A 1 95 ? -15.030 -5.123 15.165 1.00 97.06 95 HIS A N 1
ATOM 785 C CA . HIS A 1 95 ? -15.763 -5.207 16.425 1.00 97.06 95 HIS A CA 1
ATOM 786 C C . HIS A 1 95 ? -14.840 -5.098 17.644 1.00 97.06 95 HIS A C 1
ATOM 788 O O . HIS A 1 95 ? -15.059 -4.269 18.522 1.00 97.06 95 HIS A O 1
ATOM 794 N N . THR A 1 96 ? -13.753 -5.873 17.674 1.00 96.69 96 THR A N 1
ATOM 795 C CA . THR A 1 96 ? -12.780 -5.822 18.781 1.00 96.69 96 THR A CA 1
ATOM 796 C C . THR A 1 96 ? -12.099 -4.460 18.899 1.00 96.69 96 THR A C 1
ATOM 798 O O . THR A 1 96 ? -11.873 -3.985 20.011 1.00 96.69 96 THR A O 1
ATOM 801 N N . LYS A 1 97 ? -11.802 -3.793 17.777 1.00 97.00 97 LYS A N 1
ATOM 802 C CA . LYS A 1 97 ? -11.274 -2.423 17.789 1.00 97.00 97 LYS A CA 1
ATOM 803 C C . LYS A 1 97 ? -12.294 -1.430 18.352 1.00 97.00 97 LYS A C 1
ATOM 805 O O . LYS A 1 97 ? -11.920 -0.583 19.159 1.00 97.00 97 LYS A O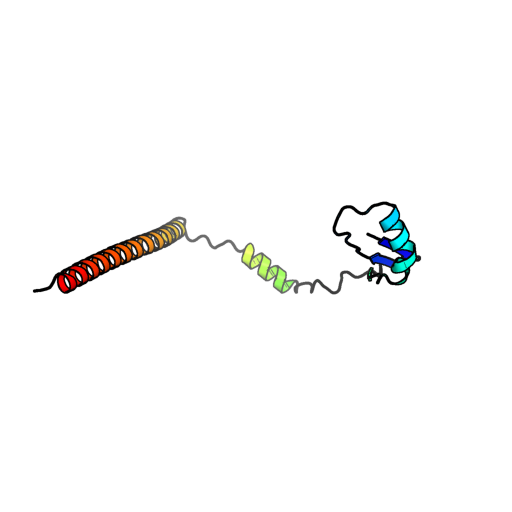 1
ATOM 810 N N . LEU A 1 98 ? -13.560 -1.548 17.951 1.00 97.00 98 LEU A N 1
ATOM 811 C CA . LEU A 1 98 ? -14.639 -0.693 18.440 1.00 97.00 98 LEU A CA 1
ATOM 812 C C . LEU A 1 98 ? -14.832 -0.851 19.953 1.00 97.00 98 LEU A C 1
ATOM 814 O O . LEU A 1 98 ? -14.820 0.147 20.666 1.00 97.00 98 LEU A O 1
ATOM 818 N N . GLN A 1 99 ? -14.922 -2.088 20.449 1.00 96.38 99 GLN A N 1
ATOM 819 C CA . GLN A 1 99 ? -15.063 -2.367 21.882 1.00 96.38 99 GLN A CA 1
ATOM 820 C C . GLN A 1 99 ? -13.915 -1.769 22.700 1.00 96.38 99 GLN A C 1
ATOM 822 O O . GLN A 1 99 ? -14.161 -1.037 23.654 1.00 96.38 99 GLN A O 1
ATOM 827 N N . ARG A 1 100 ? -12.663 -1.987 22.275 1.00 97.06 100 ARG A N 1
ATOM 828 C CA . ARG A 1 100 ? -11.489 -1.398 22.943 1.00 97.06 100 ARG A CA 1
ATOM 829 C C . ARG A 1 100 ? -11.555 0.125 22.989 1.00 97.06 100 ARG A C 1
ATOM 831 O O . ARG A 1 100 ? -11.301 0.713 24.034 1.00 97.06 100 ARG A O 1
ATOM 838 N N . SER A 1 101 ? -11.933 0.760 21.879 1.00 95.38 101 SER A N 1
ATOM 839 C CA . SER A 1 101 ? -12.056 2.218 21.815 1.00 95.38 101 SER A CA 1
ATOM 840 C C . SER A 1 101 ? -13.150 2.749 22.748 1.00 95.38 101 SER A C 1
ATOM 842 O O . SER A 1 101 ? -12.962 3.804 23.355 1.00 95.38 101 SER A O 1
ATOM 844 N N . ILE A 1 102 ? -14.275 2.037 22.874 1.00 96.69 102 ILE A N 1
ATOM 845 C CA . ILE A 1 102 ? -15.355 2.394 23.802 1.00 96.69 102 ILE A CA 1
ATOM 846 C C . ILE A 1 102 ? -14.845 2.294 25.242 1.00 96.69 102 ILE A C 1
ATOM 848 O O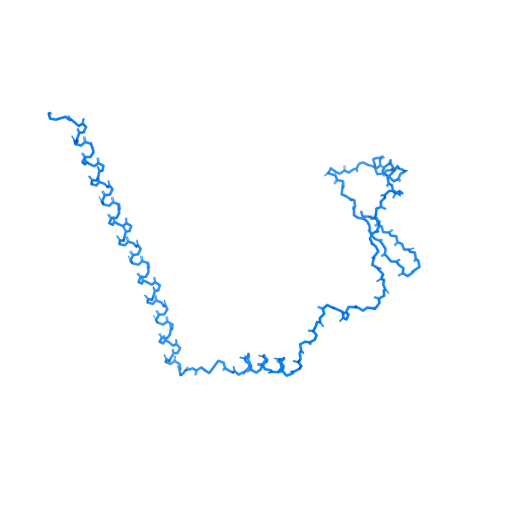 . ILE A 1 102 ? -14.895 3.290 25.965 1.00 96.69 102 ILE A O 1
ATOM 852 N N . GLU A 1 103 ? -14.260 1.158 25.626 1.00 96.62 103 GLU A N 1
ATOM 853 C CA . GLU A 1 103 ? -13.718 0.941 26.974 1.00 96.62 103 GLU A CA 1
ATOM 854 C C . GLU A 1 103 ? -12.644 1.969 27.362 1.00 96.62 103 GLU A C 1
ATOM 856 O O . GLU A 1 103 ? -12.611 2.458 28.493 1.00 96.62 103 GLU A O 1
ATOM 861 N N . GLU A 1 104 ? -11.740 2.313 26.440 1.00 96.44 104 GLU A N 1
ATOM 862 C CA . GLU A 1 104 ? -10.723 3.345 26.660 1.00 96.44 104 GLU A CA 1
ATOM 863 C C . GLU A 1 104 ? -11.361 4.716 26.904 1.00 96.44 104 GLU A C 1
ATOM 865 O O . GLU A 1 104 ? -10.958 5.430 27.830 1.00 96.44 104 GLU A O 1
ATOM 870 N N . SER A 1 105 ? -12.391 5.065 26.125 1.00 95.62 105 SER A N 1
ATOM 871 C CA . SER A 1 105 ? -13.118 6.326 26.281 1.00 95.62 105 SER A CA 1
ATOM 872 C C . SER A 1 105 ? -13.844 6.410 27.630 1.00 95.62 105 SER A C 1
ATOM 874 O O . SER A 1 105 ? -13.816 7.457 28.283 1.00 95.62 105 SER A O 1
ATOM 876 N N . GLU A 1 106 ? -14.434 5.308 28.098 1.00 96.31 106 GLU A N 1
ATOM 877 C CA . GLU A 1 106 ? -15.108 5.224 29.396 1.00 96.31 106 GLU A CA 1
ATOM 878 C C . GLU A 1 106 ? -14.110 5.360 30.546 1.00 96.31 106 GLU A C 1
ATOM 880 O O . GLU A 1 106 ? -14.288 6.195 31.438 1.00 96.31 106 GLU A O 1
ATOM 885 N N . LYS A 1 107 ? -12.999 4.613 30.487 1.00 96.56 107 LYS A N 1
ATOM 886 C CA . LYS A 1 107 ? -11.906 4.711 31.466 1.00 96.56 107 LYS A CA 1
ATOM 887 C C . LYS A 1 107 ? -11.339 6.128 31.522 1.00 96.56 107 LYS A C 1
ATOM 889 O O . LYS A 1 107 ? -11.045 6.628 32.610 1.00 96.56 107 LYS A O 1
ATOM 894 N N . PHE A 1 108 ? -11.194 6.795 30.379 1.00 96.62 108 PHE A N 1
ATOM 895 C CA . PHE A 1 108 ? -10.737 8.181 30.316 1.00 96.62 108 PHE A CA 1
ATOM 896 C C . PHE A 1 108 ? -11.733 9.148 30.969 1.00 96.62 108 PHE A C 1
ATOM 898 O O . PHE A 1 108 ? -11.328 9.951 31.813 1.00 96.62 108 PHE A O 1
ATOM 905 N N . LYS A 1 109 ? -13.031 9.044 30.649 1.00 96.06 109 LYS A N 1
ATOM 906 C CA . LYS A 1 109 ? -14.086 9.863 31.273 1.00 96.06 109 LYS A CA 1
ATOM 907 C C . LYS A 1 109 ? -14.103 9.695 32.794 1.00 96.06 109 LYS A C 1
ATOM 909 O O . LYS A 1 109 ? -14.132 10.696 33.508 1.00 96.06 109 LYS A O 1
ATOM 914 N N . LEU A 1 110 ? -13.986 8.460 33.286 1.00 95.88 110 LEU A N 1
ATOM 915 C CA . LEU A 1 110 ? -13.924 8.164 34.720 1.00 95.88 110 LEU A CA 1
ATOM 916 C C . LEU A 1 110 ? -12.667 8.743 35.389 1.00 95.88 110 LEU A C 1
ATOM 918 O O . LEU A 1 110 ? -12.726 9.260 36.502 1.00 95.88 110 LEU A O 1
ATOM 922 N N . LYS A 1 111 ? -11.506 8.688 34.724 1.00 95.81 111 LYS A N 1
ATOM 923 C CA . LYS A 1 111 ? -10.284 9.338 35.231 1.00 95.81 111 LYS A CA 1
ATOM 924 C C . LYS A 1 111 ? -10.459 10.854 35.324 1.00 95.81 111 LYS A C 1
ATOM 926 O O . LYS A 1 111 ? -10.039 11.451 36.313 1.00 95.81 111 LYS A O 1
ATOM 931 N N . GLN A 1 112 ? -11.092 11.466 34.323 1.00 95.69 112 GLN A N 1
ATOM 932 C CA . GLN A 1 112 ? -11.352 12.903 34.309 1.00 95.69 112 GLN A CA 1
ATOM 933 C C . GLN A 1 112 ? -12.341 13.327 35.399 1.00 95.69 112 GLN A C 1
ATOM 935 O O . GLN A 1 112 ? -12.094 14.335 36.060 1.00 95.69 112 GLN A O 1
ATOM 940 N N . SER A 1 113 ? -13.419 12.569 35.636 1.00 93.44 113 SER A N 1
ATOM 941 C CA . SER A 1 113 ? -14.355 12.864 36.731 1.00 93.44 113 SER A CA 1
ATOM 942 C C . SER A 1 113 ? -13.664 12.771 38.092 1.00 93.44 113 SER A C 1
ATOM 944 O O . SER A 1 113 ? -13.694 13.742 38.842 1.00 93.44 113 SER A O 1
ATOM 946 N N . LYS A 1 114 ? -12.915 11.689 38.352 1.00 93.31 114 LYS A N 1
ATOM 947 C CA . LYS A 1 114 ? -12.135 11.521 39.593 1.00 93.31 114 LYS A CA 1
ATOM 948 C C . LYS A 1 114 ? -11.111 12.635 39.798 1.00 93.31 114 LYS A C 1
ATOM 950 O O . LYS A 1 114 ? -10.911 13.098 40.916 1.00 93.31 114 LYS A O 1
ATOM 955 N N . ARG A 1 115 ? -10.439 13.083 38.730 1.00 92.62 115 ARG A N 1
ATOM 956 C CA . ARG A 1 115 ? -9.509 14.220 38.799 1.00 92.62 115 ARG A CA 1
ATOM 957 C C . ARG A 1 115 ? -10.241 15.507 39.181 1.00 92.62 115 ARG A C 1
ATOM 959 O O . ARG A 1 115 ? -9.758 16.231 40.044 1.00 92.62 115 ARG A O 1
ATOM 966 N N . LYS A 1 116 ? -11.397 15.779 38.567 1.00 93.06 116 LYS A N 1
ATOM 967 C CA . LYS A 1 116 ? -12.229 16.945 38.900 1.00 93.06 116 LYS A CA 1
ATOM 968 C C . LYS A 1 116 ? -12.715 16.902 40.349 1.00 93.06 116 LYS A C 1
ATOM 970 O O . LYS A 1 116 ? -12.639 17.921 41.017 1.00 93.06 116 LYS A O 1
ATOM 975 N N . GLU A 1 117 ? -13.167 15.749 40.838 1.00 90.56 117 GLU A N 1
ATOM 976 C CA . GLU A 1 117 ? -13.588 15.562 42.235 1.00 90.56 117 GLU A CA 1
ATOM 977 C C . GLU A 1 117 ? -12.442 15.825 43.215 1.00 90.56 117 GLU A C 1
ATOM 979 O O . GLU A 1 117 ? -12.612 16.604 44.146 1.00 90.56 117 GLU A O 1
ATOM 984 N N . LYS A 1 118 ? -11.241 15.290 42.953 1.00 88.88 118 LYS A N 1
ATOM 985 C CA . LYS A 1 118 ? -10.047 15.579 43.768 1.00 88.88 118 LYS A CA 1
ATOM 986 C C . LYS A 1 118 ? -9.697 17.069 43.822 1.00 88.88 118 LYS A C 1
ATOM 988 O O . LYS A 1 118 ? -9.232 17.542 44.850 1.00 88.88 118 LYS A O 1
ATOM 993 N N . HIS A 1 119 ? -9.903 17.805 42.729 1.00 88.00 119 HIS A N 1
ATOM 994 C CA . HIS A 1 119 ? -9.651 19.250 42.678 1.00 88.00 119 HIS A CA 1
ATOM 995 C C . HIS A 1 119 ? -10.738 20.097 43.347 1.00 88.00 119 HIS A C 1
ATOM 997 O O . HIS A 1 119 ? -10.482 21.265 43.619 1.00 88.00 119 HIS A O 1
ATOM 1003 N N . LYS A 1 120 ? -11.938 19.554 43.592 1.00 85.31 120 LYS A N 1
ATOM 1004 C CA . LYS A 1 120 ? -13.031 20.310 44.217 1.00 85.31 120 LYS A CA 1
ATOM 1005 C C . LYS A 1 120 ? -12.859 20.510 45.724 1.00 85.31 120 LYS A C 1
ATOM 1007 O O . LYS A 1 120 ? -13.570 21.347 46.260 1.00 85.31 120 LYS A O 1
ATOM 1012 N N . GLY A 1 121 ? -11.894 19.828 46.348 1.00 72.06 121 GLY A N 1
ATOM 1013 C CA . GLY A 1 121 ? -11.612 19.928 47.778 1.00 72.06 121 GLY A CA 1
ATOM 1014 C C . GLY A 1 121 ? -12.730 19.317 48.627 1.00 72.06 121 GLY A C 1
ATOM 1015 O O . GLY A 1 121 ? -13.905 19.618 48.440 1.00 72.06 121 GLY A O 1
ATOM 1016 N N . HIS A 1 122 ? -12.355 18.443 49.554 1.00 59.72 122 HIS A N 1
ATOM 1017 C CA . HIS A 1 122 ? -13.097 18.275 50.798 1.00 59.72 122 HIS A CA 1
ATOM 1018 C C . HIS A 1 122 ? -12.285 18.948 51.895 1.00 59.72 122 HIS A C 1
ATOM 1020 O O . HIS A 1 122 ? -11.038 18.829 51.824 1.00 59.72 122 HIS A O 1
#

Sequence (122 aa):
MFEEHEGKSYSVSKVTFGAEPKDEEIYEFILTKYNKLKFVGAIMEKENSYLIKKENPKRLQRKIKRETKEQGIGTKAQVALKEQYENNKLEKKKHTKLQRSIEESEKFKLKQSKRKEKHKGH

pLDDT: mean 81.77, std 14.42, range [43.34, 97.06]